Protein AF-A0A1F2T1W7-F1 (afdb_monomer)

Structure (mmCIF, N/CA/C/O backbone):
data_AF-A0A1F2T1W7-F1
#
_entry.id   AF-A0A1F2T1W7-F1
#
loop_
_atom_site.group_PDB
_atom_site.id
_atom_sit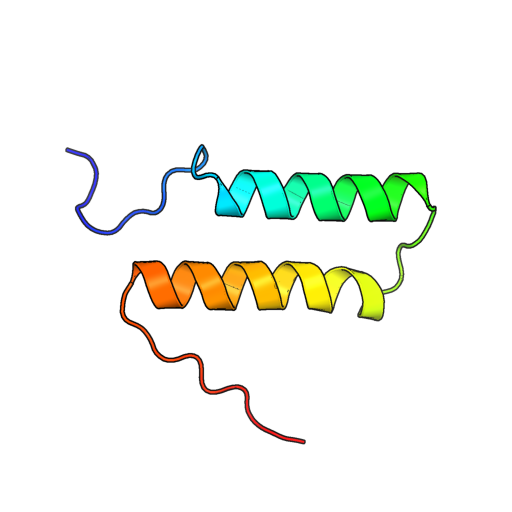e.type_symbol
_atom_site.label_atom_id
_atom_site.label_alt_id
_atom_site.label_comp_id
_atom_site.label_asym_id
_atom_site.label_entity_id
_atom_site.label_seq_id
_atom_site.pdbx_PDB_ins_code
_atom_site.Cartn_x
_atom_site.Cartn_y
_atom_site.Cartn_z
_atom_site.occupancy
_atom_site.B_iso_or_equiv
_atom_site.auth_seq_id
_atom_site.auth_comp_id
_atom_site.auth_asym_id
_atom_site.auth_atom_id
_atom_site.pdbx_PDB_model_num
ATOM 1 N N . MET A 1 1 ? -9.143 17.763 18.013 1.00 41.38 1 MET A N 1
ATOM 2 C CA . MET A 1 1 ? -10.247 16.836 17.680 1.00 41.38 1 MET A CA 1
ATOM 3 C C . MET A 1 1 ? -9.906 16.151 16.369 1.00 41.38 1 MET A C 1
ATOM 5 O O . MET A 1 1 ? -10.021 16.777 15.327 1.00 41.38 1 MET A O 1
ATOM 9 N N . THR A 1 2 ? -9.427 14.910 16.394 1.00 52.47 2 THR A N 1
ATOM 10 C CA . THR A 1 2 ? -9.332 14.093 15.177 1.00 52.47 2 THR A CA 1
ATOM 11 C C . THR A 1 2 ? -10.765 13.818 14.723 1.00 52.47 2 THR A C 1
ATOM 13 O O . THR A 1 2 ? -11.539 13.271 15.514 1.00 52.47 2 THR A O 1
ATOM 16 N N . PRO A 1 3 ? -11.183 14.231 13.516 1.00 58.19 3 PRO A N 1
ATOM 17 C CA . PRO A 1 3 ? -12.522 13.924 13.034 1.00 58.19 3 PRO A CA 1
ATOM 18 C C . PRO A 1 3 ? -12.694 12.410 13.095 1.00 58.19 3 PRO A C 1
ATOM 20 O O . PRO A 1 3 ? -11.834 11.682 12.599 1.00 58.19 3 PRO A O 1
ATOM 23 N N . ARG A 1 4 ? -13.772 11.938 13.735 1.00 61.38 4 ARG A N 1
ATOM 24 C CA . ARG A 1 4 ? -14.018 10.523 14.101 1.00 61.38 4 ARG A CA 1
ATOM 25 C C . ARG A 1 4 ? -13.980 9.533 12.928 1.00 61.38 4 ARG A C 1
ATOM 27 O O . ARG A 1 4 ? -14.128 8.340 13.134 1.00 61.38 4 ARG A O 1
ATOM 34 N N . ASN A 1 5 ? -13.744 10.020 11.713 1.00 65.69 5 ASN A N 1
ATOM 35 C CA . ASN A 1 5 ? -13.727 9.267 10.477 1.00 65.69 5 ASN A CA 1
ATOM 36 C C . ASN A 1 5 ? -12.536 9.597 9.561 1.00 65.69 5 ASN A C 1
ATOM 38 O O . ASN A 1 5 ? -12.593 9.242 8.388 1.00 65.69 5 ASN A O 1
ATOM 42 N N . LEU A 1 6 ? -11.442 10.191 10.037 1.00 77.31 6 LEU A N 1
ATOM 43 C CA . LEU A 1 6 ? -10.219 10.301 9.230 1.00 77.31 6 LEU A CA 1
ATOM 44 C C . LEU A 1 6 ? -9.327 9.076 9.418 1.00 77.31 6 LEU A C 1
ATOM 46 O O . LEU A 1 6 ? -9.038 8.662 10.538 1.00 77.31 6 LEU A O 1
ATOM 50 N N . ILE A 1 7 ? -8.902 8.481 8.306 1.00 82.06 7 ILE A N 1
ATOM 51 C CA . ILE A 1 7 ? -7.792 7.528 8.324 1.00 82.06 7 ILE A CA 1
ATOM 52 C C . ILE A 1 7 ? -6.527 8.371 8.506 1.00 82.06 7 ILE A C 1
ATOM 54 O O . ILE A 1 7 ? -6.254 9.241 7.683 1.00 82.06 7 ILE A O 1
ATOM 58 N N . SER A 1 8 ? -5.792 8.155 9.601 1.00 85.00 8 SER A N 1
ATOM 59 C CA . SER A 1 8 ? -4.517 8.848 9.838 1.00 85.00 8 SER A 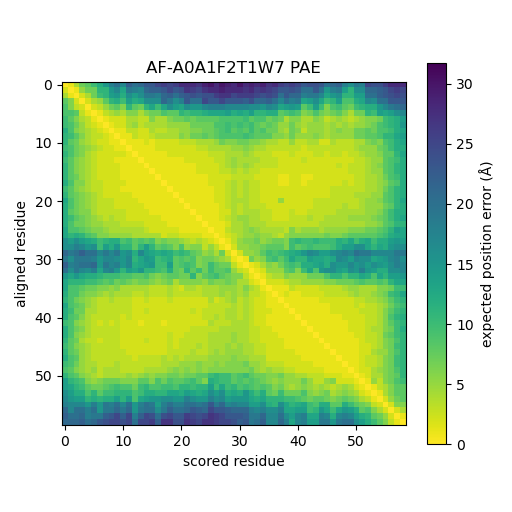CA 1
ATOM 60 C C . SER A 1 8 ? -3.549 8.593 8.682 1.00 85.00 8 SER A C 1
ATOM 62 O O . SER A 1 8 ? -3.478 7.466 8.199 1.00 85.00 8 SER A O 1
ATOM 64 N N . SER A 1 9 ? -2.740 9.581 8.295 1.00 81.62 9 SER A N 1
ATOM 65 C CA . SER A 1 9 ? -1.652 9.392 7.320 1.00 81.62 9 SER A CA 1
ATOM 66 C C . SER A 1 9 ? -0.640 8.327 7.765 1.00 81.62 9 SER A C 1
ATOM 68 O O . SER A 1 9 ? -0.029 7.661 6.936 1.00 81.62 9 SER A O 1
ATOM 70 N N . THR A 1 10 ? -0.514 8.111 9.077 1.00 86.06 10 THR A N 1
ATOM 71 C CA . THR A 1 10 ? 0.326 7.067 9.683 1.00 86.06 10 THR A CA 1
ATOM 72 C C . THR A 1 10 ? -0.360 5.702 9.778 1.00 86.06 10 THR A C 1
ATOM 74 O O . THR A 1 10 ? 0.205 4.758 10.330 1.00 86.06 10 THR A O 1
ATOM 77 N N . HIS A 1 11 ? -1.585 5.562 9.263 1.00 89.19 11 HIS A N 1
ATOM 78 C CA . HIS A 1 11 ? -2.313 4.301 9.309 1.00 89.19 11 HIS A CA 1
ATOM 79 C C . HIS A 1 11 ? -1.576 3.216 8.511 1.00 89.19 11 HIS A C 1
ATOM 81 O O . HIS A 1 11 ? -1.133 3.440 7.383 1.00 89.19 11 HIS A O 1
ATOM 87 N N . ARG A 1 12 ? -1.507 2.000 9.070 1.00 90.44 12 ARG A N 1
ATOM 88 C CA . ARG A 1 12 ? -0.762 0.859 8.501 1.00 90.44 12 ARG A CA 1
ATOM 89 C C . ARG A 1 12 ? -1.068 0.587 7.023 1.00 90.44 12 ARG A C 1
ATOM 91 O O . ARG A 1 12 ? -0.176 0.234 6.265 1.00 90.44 12 ARG A O 1
ATOM 98 N N . THR A 1 13 ? -2.320 0.775 6.607 1.00 89.31 13 THR A N 1
ATOM 99 C CA . THR A 1 13 ? -2.769 0.560 5.221 1.00 89.31 13 THR A CA 1
ATOM 100 C C . THR A 1 13 ? -2.122 1.541 4.247 1.00 89.31 13 THR A C 1
ATOM 102 O O . THR A 1 13 ? -1.719 1.145 3.159 1.00 89.31 13 THR A O 1
ATOM 105 N N . ILE A 1 14 ? -1.984 2.807 4.650 1.00 90.81 14 ILE A N 1
ATOM 106 C CA . ILE A 1 14 ? -1.332 3.839 3.839 1.00 90.81 14 ILE A CA 1
ATOM 107 C C . ILE A 1 14 ? 0.163 3.534 3.739 1.00 90.81 14 ILE A C 1
ATOM 109 O O . ILE A 1 14 ? 0.728 3.572 2.650 1.00 90.81 14 ILE A O 1
ATOM 113 N N . LYS A 1 15 ? 0.789 3.132 4.853 1.00 93.06 15 LYS A N 1
ATOM 114 C CA . LYS A 1 15 ? 2.191 2.697 4.853 1.00 93.06 15 LYS A CA 1
ATOM 115 C C . LYS A 1 15 ? 2.421 1.523 3.892 1.00 93.06 15 LYS A C 1
ATOM 117 O O . LYS A 1 15 ? 3.292 1.605 3.034 1.00 93.06 15 LYS A O 1
ATOM 122 N N . LYS A 1 16 ? 1.576 0.488 3.968 1.00 92.00 16 LYS A N 1
ATOM 123 C CA . LYS A 1 16 ? 1.638 -0.695 3.094 1.00 92.00 16 LYS A CA 1
ATOM 124 C C . LYS A 1 16 ? 1.477 -0.343 1.610 1.00 92.00 16 LYS A C 1
ATOM 126 O O . LYS A 1 16 ? 2.135 -0.945 0.763 1.00 92.00 16 LYS A O 1
ATOM 131 N N . TYR A 1 17 ? 0.622 0.628 1.287 1.00 92.44 17 TYR A N 1
ATOM 132 C CA . TYR A 1 17 ? 0.467 1.125 -0.082 1.00 92.44 17 TYR A CA 1
ATOM 133 C C . TYR A 1 17 ? 1.779 1.713 -0.620 1.00 92.44 17 TYR A C 1
ATOM 135 O O . TYR A 1 17 ? 2.240 1.297 -1.680 1.00 92.44 17 TYR A O 1
ATOM 143 N N . TYR A 1 18 ? 2.429 2.603 0.134 1.00 92.19 18 TYR A N 1
ATOM 144 C CA . TYR A 1 18 ? 3.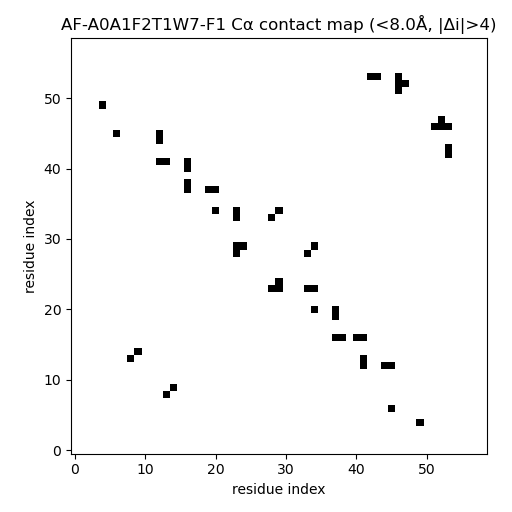706 3.189 -0.284 1.00 92.19 18 TYR A CA 1
ATOM 145 C C . TYR A 1 18 ? 4.860 2.182 -0.307 1.00 92.19 18 TYR A C 1
ATOM 147 O O . TYR A 1 18 ? 5.706 2.262 -1.193 1.00 92.19 18 TYR A O 1
ATOM 155 N N . GLU A 1 19 ? 4.886 1.215 0.611 1.00 92.62 19 GLU A N 1
ATOM 156 C CA . GLU A 1 19 ? 5.840 0.096 0.565 1.00 92.62 19 GLU A CA 1
ATOM 157 C C . GLU A 1 19 ? 5.668 -0.721 -0.723 1.00 92.62 19 GLU A C 1
ATOM 159 O O . GLU A 1 19 ? 6.654 -1.059 -1.373 1.00 92.62 19 GLU A O 1
ATOM 164 N N . SER A 1 20 ? 4.423 -0.966 -1.144 1.00 90.19 20 SER A N 1
ATOM 165 C CA . SER A 1 20 ? 4.126 -1.683 -2.390 1.00 90.19 20 SER A CA 1
ATOM 166 C C . SER A 1 20 ? 4.552 -0.882 -3.624 1.00 90.19 20 SER A C 1
ATOM 168 O O . SER A 1 20 ? 5.147 -1.442 -4.538 1.00 90.19 20 SER A O 1
ATOM 170 N N . LEU A 1 21 ? 4.300 0.433 -3.643 1.00 89.88 21 LEU A N 1
ATOM 171 C CA . LEU A 1 21 ? 4.769 1.304 -4.726 1.00 89.88 21 LEU A CA 1
ATOM 172 C C . LEU A 1 21 ? 6.295 1.350 -4.807 1.00 89.88 21 LEU A C 1
ATOM 174 O O . LEU A 1 21 ? 6.843 1.296 -5.904 1.00 89.88 21 LEU A O 1
ATOM 178 N N . ARG A 1 22 ? 6.982 1.414 -3.661 1.00 90.81 22 ARG A N 1
ATOM 179 C CA . ARG A 1 22 ? 8.446 1.382 -3.617 1.00 90.81 22 ARG A CA 1
ATOM 180 C C . ARG A 1 22 ? 8.984 0.053 -4.143 1.00 90.81 22 ARG A C 1
ATOM 182 O O . ARG A 1 22 ? 9.872 0.066 -4.978 1.00 90.81 22 ARG A O 1
ATOM 189 N N . ALA A 1 23 ? 8.394 -1.072 -3.744 1.00 89.19 23 ALA A N 1
ATOM 190 C CA . ALA A 1 23 ? 8.792 -2.382 -4.255 1.00 89.19 23 ALA A CA 1
ATOM 191 C C . ALA A 1 23 ? 8.617 -2.507 -5.781 1.00 89.19 23 ALA A C 1
ATOM 193 O O . ALA A 1 23 ? 9.449 -3.128 -6.436 1.00 89.19 23 ALA A O 1
ATOM 194 N N . LEU A 1 24 ? 7.564 -1.912 -6.353 1.00 86.94 24 LEU A N 1
ATOM 195 C CA . LEU A 1 24 ? 7.369 -1.851 -7.807 1.00 86.94 24 LEU A CA 1
ATOM 196 C C . LEU A 1 24 ? 8.401 -0.941 -8.487 1.00 86.94 24 LEU A C 1
ATOM 198 O O . LEU A 1 24 ? 8.954 -1.303 -9.524 1.00 86.94 24 LEU A O 1
ATOM 202 N N . GLN A 1 25 ? 8.695 0.211 -7.880 1.00 86.38 25 GLN A N 1
ATOM 203 C CA . GLN A 1 25 ? 9.733 1.130 -8.341 1.00 86.38 25 GLN A CA 1
ATOM 204 C C . GLN A 1 25 ? 11.115 0.463 -8.354 1.00 86.38 25 GLN A C 1
ATOM 206 O O . GLN A 1 25 ? 11.819 0.561 -9.355 1.00 86.38 25 GLN A O 1
ATOM 211 N N . ASP A 1 26 ? 11.476 -0.258 -7.291 1.00 87.69 26 ASP A N 1
ATOM 212 C CA . ASP A 1 26 ? 12.750 -0.981 -7.174 1.00 87.69 26 ASP A CA 1
ATOM 213 C C . ASP A 1 26 ? 12.887 -2.080 -8.246 1.00 87.69 26 ASP A C 1
ATOM 215 O O . ASP A 1 26 ? 13.993 -2.433 -8.651 1.00 87.69 26 ASP A O 1
ATOM 219 N N . GLN A 1 27 ? 11.762 -2.592 -8.752 1.00 85.62 27 GLN A N 1
ATOM 220 C CA . GLN A 1 27 ? 11.707 -3.572 -9.840 1.00 85.62 27 GLN A CA 1
ATOM 221 C C . GLN A 1 27 ? 11.665 -2.928 -11.240 1.00 85.62 27 GLN A C 1
ATOM 223 O O . GLN A 1 27 ? 11.567 -3.646 -12.233 1.00 85.62 27 GLN A O 1
ATOM 228 N N . ASN A 1 28 ? 11.735 -1.593 -11.351 1.00 82.62 28 ASN A N 1
ATOM 229 C CA . ASN A 1 28 ? 11.506 -0.832 -12.589 1.00 82.62 28 ASN A CA 1
ATOM 230 C C . ASN A 1 28 ? 10.138 -1.111 -13.245 1.00 82.62 28 ASN A C 1
ATOM 232 O O . ASN A 1 28 ? 9.968 -0.996 -14.461 1.00 82.62 28 ASN A O 1
ATOM 236 N N . VAL A 1 29 ? 9.140 -1.468 -12.437 1.00 75.38 29 VAL A N 1
ATOM 237 C CA . VAL A 1 29 ? 7.792 -1.808 -12.890 1.00 75.38 29 VAL A CA 1
ATOM 238 C C . VAL A 1 29 ? 6.882 -0.588 -12.719 1.00 75.38 29 VAL A C 1
ATOM 240 O O . VAL A 1 29 ? 6.236 -0.407 -11.691 1.00 75.38 29 VAL A O 1
ATOM 243 N N . PHE A 1 30 ? 6.832 0.264 -13.747 1.0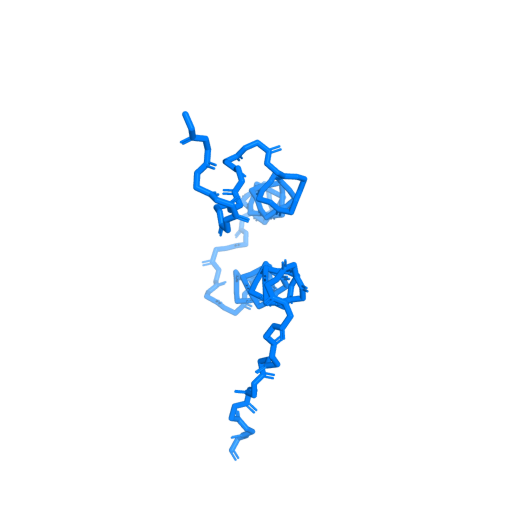0 66.31 30 PHE A N 1
ATOM 244 C CA . PHE A 1 30 ? 6.053 1.518 -13.745 1.00 66.31 30 PHE A CA 1
ATOM 245 C C . PHE A 1 30 ? 4.779 1.476 -14.597 1.00 66.31 30 PHE A C 1
ATOM 247 O O . PHE A 1 30 ? 4.134 2.500 -14.808 1.00 66.31 30 PHE A O 1
ATOM 254 N N . ASN A 1 31 ? 4.403 0.313 -15.124 1.00 71.06 31 ASN A N 1
ATOM 255 C CA . ASN A 1 31 ? 3.197 0.202 -15.935 1.00 71.06 31 ASN A CA 1
ATOM 256 C C . ASN A 1 31 ? 1.927 0.332 -15.074 1.00 71.06 31 ASN A C 1
ATOM 258 O O . ASN A 1 31 ? 1.807 -0.229 -13.983 1.00 71.06 31 ASN A O 1
ATOM 262 N N . GLU A 1 32 ? 0.950 1.058 -15.616 1.00 62.31 32 GLU A N 1
ATOM 263 C CA . GLU A 1 32 ? -0.320 1.419 -14.971 1.00 62.31 32 GLU A CA 1
ATOM 264 C C . GLU A 1 32 ? -1.082 0.202 -14.404 1.00 62.31 32 GLU A C 1
ATOM 266 O O . GLU A 1 32 ? -1.744 0.278 -13.367 1.00 62.31 32 GLU A O 1
ATOM 271 N N . MET A 1 33 ? -0.928 -0.963 -15.044 1.00 68.25 33 MET A N 1
ATOM 272 C CA . MET A 1 33 ? -1.498 -2.229 -14.577 1.00 68.25 33 MET A CA 1
ATOM 273 C C . MET A 1 33 ? -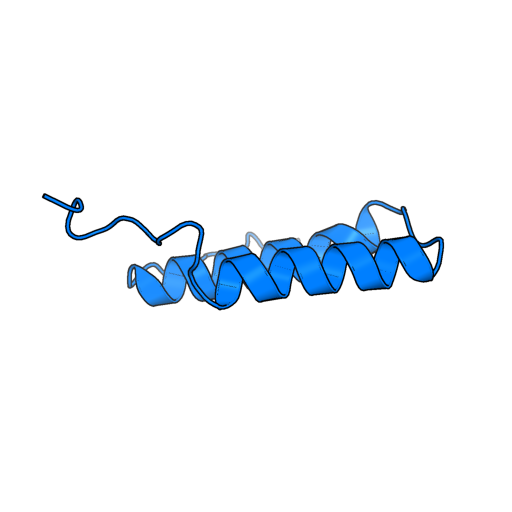0.970 -2.671 -13.207 1.00 68.25 33 MET A C 1
ATOM 275 O O . MET A 1 33 ? -1.744 -3.193 -12.405 1.00 68.25 33 MET A O 1
ATOM 279 N N . ASN A 1 34 ? 0.311 -2.446 -12.907 1.00 71.56 34 ASN A N 1
ATOM 280 C CA . ASN A 1 34 ? 0.914 -2.927 -11.666 1.00 71.56 34 ASN A CA 1
ATOM 281 C C . ASN A 1 34 ? 0.647 -2.003 -10.475 1.00 71.56 34 ASN A C 1
ATOM 283 O O . ASN A 1 34 ? 0.528 -2.488 -9.354 1.00 71.56 34 ASN A O 1
ATOM 287 N N . ILE A 1 35 ? 0.439 -0.702 -10.700 1.00 78.88 35 ILE A N 1
ATOM 288 C CA . ILE A 1 35 ? 0.045 0.24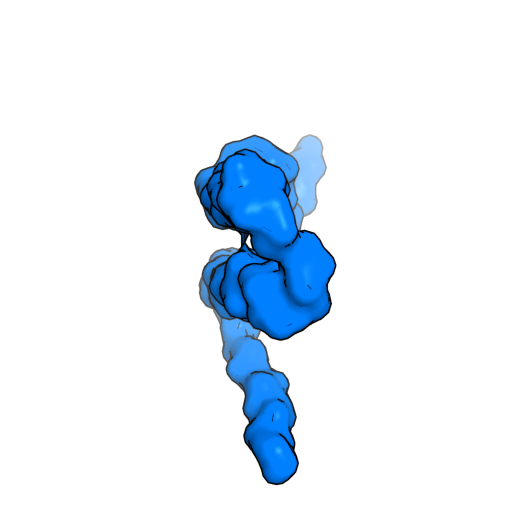7 -9.640 1.00 78.88 35 ILE A CA 1
ATOM 289 C C . ILE A 1 35 ? -1.447 0.157 -9.279 1.00 78.88 35 ILE A C 1
ATOM 291 O O . ILE A 1 35 ? -1.841 0.499 -8.159 1.00 78.88 35 ILE A O 1
ATOM 295 N N . ARG A 1 36 ? -2.286 -0.358 -10.192 1.00 85.75 36 ARG A N 1
ATOM 296 C CA . ARG A 1 36 ? -3.732 -0.520 -9.980 1.00 85.75 36 ARG A CA 1
ATOM 297 C C . ARG A 1 36 ? -4.045 -1.465 -8.824 1.00 85.75 36 ARG A C 1
ATOM 299 O O . ARG A 1 36 ? -4.923 -1.165 -8.018 1.00 85.75 36 ARG A O 1
ATOM 306 N N . SER A 1 37 ? -3.326 -2.580 -8.719 1.00 85.31 37 SER A N 1
ATOM 307 C CA . SER A 1 37 ? -3.567 -3.599 -7.688 1.00 85.31 37 SER A CA 1
ATOM 308 C C . SER A 1 37 ? -3.292 -3.091 -6.253 1.00 85.31 37 SER A C 1
ATOM 310 O O . SER A 1 37 ? -4.187 -3.187 -5.400 1.00 85.31 37 SER A O 1
ATOM 312 N N . PRO A 1 38 ? -2.138 -2.451 -5.961 1.00 87.25 38 PRO A N 1
ATOM 313 C CA . PRO A 1 38 ? -1.900 -1.775 -4.684 1.00 87.25 38 PRO A CA 1
ATOM 314 C C . PRO A 1 38 ? -2.963 -0.726 -4.347 1.00 87.25 38 PRO A C 1
ATOM 316 O O . PRO A 1 38 ? -3.404 -0.641 -3.199 1.00 87.25 38 PRO A O 1
ATOM 319 N N . PHE A 1 39 ? -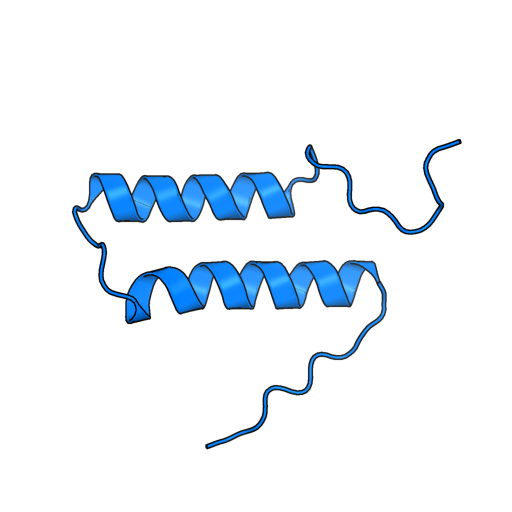3.414 0.049 -5.338 1.00 89.25 39 PHE A N 1
ATOM 320 C CA . PHE A 1 39 ? -4.437 1.072 -5.133 1.00 89.25 39 PHE A CA 1
ATOM 321 C C . PHE A 1 39 ? -5.820 0.476 -4.830 1.00 89.25 39 PHE A C 1
ATOM 323 O O . PHE A 1 39 ? -6.491 0.913 -3.895 1.00 89.25 39 PHE A O 1
ATOM 330 N N . GLN A 1 40 ? -6.235 -0.572 -5.546 1.00 89.81 40 GLN A N 1
ATOM 331 C CA . GLN A 1 40 ? -7.476 -1.299 -5.259 1.00 89.81 40 GLN A CA 1
ATOM 332 C C . GLN A 1 40 ? -7.458 -1.914 -3.856 1.00 89.81 40 GLN A C 1
ATOM 334 O O . GLN A 1 40 ? -8.462 -1.864 -3.146 1.00 89.81 40 GLN A O 1
ATOM 339 N N . SER A 1 41 ? -6.304 -2.425 -3.425 1.00 89.38 41 SER A N 1
ATOM 340 C CA . SER A 1 41 ? -6.112 -2.956 -2.072 1.00 89.38 41 SER A CA 1
ATOM 341 C C . SER A 1 41 ? -6.232 -1.867 -1.000 1.00 89.38 41 SER A C 1
ATOM 343 O O . SER A 1 41 ? -6.884 -2.075 0.025 1.00 89.38 41 SER A O 1
ATOM 345 N N . LEU A 1 42 ? -5.643 -0.688 -1.240 1.00 91.44 42 LEU A N 1
ATOM 346 C CA . LEU A 1 42 ? -5.790 0.481 -0.368 1.00 91.44 42 LEU A CA 1
ATOM 347 C C . LEU A 1 42 ? -7.259 0.904 -0.258 1.00 91.44 42 LEU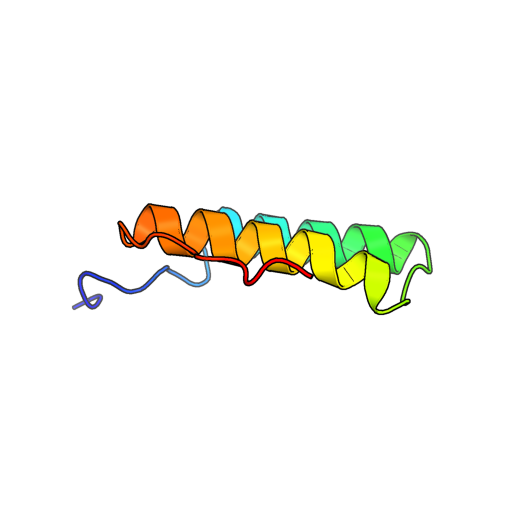 A C 1
ATOM 349 O O . LEU A 1 42 ? -7.748 1.108 0.853 1.00 91.44 42 LEU A O 1
ATOM 353 N N . LEU A 1 43 ? -7.962 1.003 -1.389 1.00 90.38 43 LEU A N 1
ATOM 354 C CA . LEU A 1 43 ? -9.381 1.350 -1.435 1.00 90.38 43 LEU A CA 1
ATOM 355 C C . LEU A 1 43 ? -10.231 0.344 -0.652 1.00 90.38 43 LEU A C 1
ATOM 357 O O . LEU A 1 43 ? -11.023 0.761 0.191 1.00 90.38 43 LEU A O 1
ATOM 361 N N . ALA A 1 44 ? -10.044 -0.958 -0.883 1.00 89.50 44 ALA A N 1
ATOM 362 C CA . ALA A 1 44 ? -10.773 -2.030 -0.200 1.00 89.50 44 ALA A CA 1
ATOM 363 C C . ALA A 1 44 ? -10.647 -1.933 1.325 1.00 89.50 44 ALA A C 1
ATOM 365 O O . ALA A 1 44 ? -11.646 -1.939 2.047 1.00 89.50 44 ALA A O 1
ATOM 366 N N . GLU A 1 45 ? -9.421 -1.778 1.821 1.00 88.94 45 GLU A N 1
ATOM 367 C CA . GLU A 1 45 ? -9.169 -1.696 3.257 1.00 88.94 45 GLU A CA 1
ATOM 368 C C . GLU A 1 45 ? -9.649 -0.357 3.840 1.00 88.94 45 GLU A C 1
ATOM 370 O O . GLU A 1 45 ? -10.211 -0.333 4.934 1.00 88.94 45 GLU A O 1
ATOM 375 N N . ALA A 1 46 ? -9.513 0.754 3.109 1.00 89.19 46 ALA A N 1
ATOM 376 C CA . ALA A 1 46 ? -10.063 2.045 3.517 1.00 89.19 46 ALA A CA 1
ATOM 377 C C . ALA A 1 46 ? -11.595 2.012 3.618 1.00 89.19 46 ALA A C 1
ATOM 379 O O . ALA A 1 46 ? -12.153 2.500 4.600 1.00 89.19 46 ALA A O 1
ATOM 380 N N . ALA A 1 47 ? -12.274 1.388 2.653 1.00 88.00 47 ALA A N 1
ATOM 381 C CA . ALA A 1 47 ? -13.718 1.201 2.674 1.00 88.00 47 ALA A CA 1
ATOM 382 C C . ALA A 1 47 ? -14.147 0.331 3.860 1.00 88.00 47 ALA A C 1
ATOM 384 O O . ALA A 1 47 ? -15.040 0.725 4.609 1.00 88.00 47 ALA A O 1
ATOM 385 N N . ARG A 1 48 ? -13.444 -0.779 4.124 1.00 85.75 48 ARG A N 1
ATOM 386 C CA . ARG A 1 48 ? -13.692 -1.634 5.295 1.00 85.75 48 ARG A CA 1
ATOM 387 C C . ARG A 1 48 ? -13.569 -0.861 6.611 1.00 85.75 48 ARG A C 1
ATOM 389 O O . ARG A 1 48 ? -14.429 -0.994 7.476 1.00 85.75 48 ARG A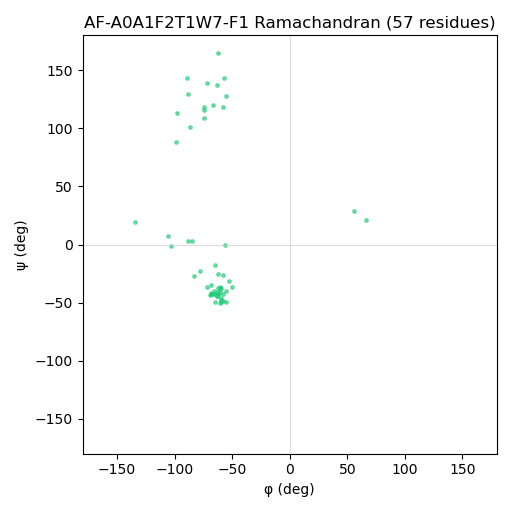 O 1
ATOM 396 N N . LEU A 1 49 ? -12.554 -0.004 6.746 1.00 86.44 49 LEU A N 1
ATOM 397 C CA . LEU A 1 49 ? -12.364 0.867 7.918 1.00 86.44 49 LEU A CA 1
ATOM 398 C C . LEU A 1 49 ? -13.471 1.920 8.085 1.00 86.44 49 LEU A C 1
ATOM 400 O O . LEU A 1 49 ? -13.607 2.498 9.162 1.00 86.44 49 LEU A O 1
ATOM 404 N N . LYS A 1 50 ? -14.240 2.194 7.028 1.00 85.31 50 LYS A N 1
ATOM 405 C CA . LYS A 1 50 ? -15.396 3.102 7.033 1.00 85.31 50 LYS A CA 1
ATOM 406 C C . LYS A 1 50 ? -16.739 2.374 7.060 1.00 85.31 50 LYS A C 1
ATOM 408 O O . LYS A 1 50 ? -17.770 3.038 7.082 1.00 85.31 50 LYS A O 1
ATOM 413 N N . GLY A 1 51 ? -16.743 1.039 7.051 1.00 84.69 51 GLY A N 1
ATOM 414 C CA . GLY A 1 51 ? -17.963 0.246 6.888 1.00 84.69 51 GLY A CA 1
ATOM 415 C C . GLY A 1 51 ? -18.611 0.407 5.506 1.00 84.69 51 GLY A C 1
ATOM 416 O O . GLY A 1 51 ? -19.804 0.168 5.353 1.00 84.69 51 GLY A O 1
ATOM 417 N N . TRP A 1 52 ? -17.853 0.846 4.499 1.00 84.38 52 TRP A N 1
ATOM 418 C CA . TRP A 1 52 ? -18.328 1.017 3.130 1.00 84.38 52 TRP A CA 1
ATOM 419 C C . TRP A 1 52 ? -18.142 -0.268 2.329 1.00 84.38 52 TRP A C 1
ATOM 421 O O . TRP A 1 52 ? -17.138 -0.967 2.465 1.00 84.38 52 TRP A O 1
ATOM 431 N N . THR A 1 53 ? -19.095 -0.552 1.443 1.00 79.88 53 THR A N 1
ATOM 432 C CA . THR A 1 53 ? -18.976 -1.643 0.470 1.00 79.88 53 THR A CA 1
ATOM 433 C C . THR A 1 53 ? -18.514 -1.067 -0.862 1.00 79.88 53 THR A C 1
ATOM 435 O O . THR A 1 53 ? -19.254 -0.325 -1.506 1.00 79.88 53 THR A O 1
ATOM 438 N N . LEU A 1 54 ? -17.296 -1.409 -1.288 1.00 74.88 54 LEU A N 1
ATOM 439 C CA . LEU A 1 54 ? -16.820 -1.068 -2.627 1.00 74.88 54 LEU A CA 1
ATOM 440 C C . LEU A 1 54 ? -17.498 -1.969 -3.653 1.00 74.88 54 LEU A C 1
ATOM 442 O O . LEU A 1 54 ? -17.208 -3.160 -3.741 1.00 74.88 54 LEU A O 1
ATOM 446 N N . ARG A 1 55 ? -18.398 -1.387 -4.445 1.00 69.56 55 ARG A N 1
ATOM 447 C CA . ARG A 1 55 ? -18.899 -2.025 -5.658 1.00 69.56 55 ARG A CA 1
ATOM 448 C C . ARG A 1 55 ? -17.947 -1.688 -6.789 1.00 69.56 55 ARG A C 1
ATOM 450 O O . ARG A 1 55 ? -17.950 -0.576 -7.307 1.00 69.56 55 ARG A O 1
ATOM 457 N N . ILE A 1 56 ? -17.093 -2.643 -7.122 1.00 63.62 56 ILE A N 1
ATOM 458 C CA . ILE A 1 56 ? -16.278 -2.570 -8.328 1.00 63.62 56 ILE A CA 1
ATOM 459 C C . ILE A 1 56 ? -17.247 -2.859 -9.476 1.00 63.62 56 ILE A C 1
ATOM 461 O O . ILE A 1 56 ? -17.847 -3.933 -9.496 1.00 63.62 56 ILE A O 1
ATOM 465 N N . ALA A 1 57 ? -17.474 -1.893 -10.370 1.00 55.69 57 ALA A N 1
ATOM 466 C CA . ALA A 1 57 ? -18.202 -2.167 -11.604 1.00 55.69 57 ALA A CA 1
ATOM 467 C C . ALA A 1 57 ? -17.441 -3.277 -12.345 1.00 55.69 57 ALA A C 1
ATOM 469 O O . ALA A 1 57 ? -16.245 -3.130 -12.612 1.00 55.69 57 ALA A O 1
ATOM 470 N N . GLY A 1 58 ? -18.106 -4.417 -12.549 1.00 48.22 58 GLY A N 1
ATOM 471 C CA . GLY A 1 58 ? -17.591 -5.496 -13.389 1.00 48.22 58 GLY A CA 1
ATOM 472 C C . GLY A 1 58 ? -17.419 -5.023 -14.838 1.00 48.22 58 GLY A C 1
ATOM 473 O O . GLY A 1 58 ? -17.921 -3.945 -15.163 1.00 48.22 58 GLY A O 1
ATOM 474 N N . PRO A 1 59 ? -16.673 -5.783 -15.659 1.00 51.09 59 PRO A N 1
ATOM 475 C CA . PRO A 1 59 ? -16.372 -5.419 -17.044 1.00 51.09 59 PRO A CA 1
ATOM 476 C C . PRO A 1 59 ? -17.625 -5.131 -17.875 1.00 51.09 59 PRO A C 1
ATOM 478 O O . PRO A 1 59 ? -18.671 -5.770 -17.614 1.00 51.09 59 PRO A O 1
#

Solvent-accessible surface area (backbone atoms only — not comparable to full-atom values): 3762 Å² total; per-residue (Å²): 133,81,63,97,81,67,81,57,84,83,33,67,61,56,50,52,38,54,52,50,52,47,56,31,53,77,66,71,53,79,55,72,75,67,57,46,55,49,50,52,52,41,48,54,53,53,27,54,77,69,76,44,81,85,80,75,83,73,134

Radius of gyration: 13.48 Å; Cα contacts (8 Å, |Δi|>4): 28; chains: 1; bounding box: 32×22×35 Å

Secondary structure (DSSP, 8-state):
---TTPPPTT-HHHHHHHHHHHHHHHTT---HHHHHHHHHHHHHHHHHHTT----PPP-

Nearest PDB structures (foldseek):
  3sjr-assembly1_B  TM=7.623E-01  e=6.474E+00  Chromobacterium violaceum
  4oda-assembly1_D  TM=4.675E-01  e=6.896E+00  Vaccinia virus Copenhagen
  5jkr-assembly1_D  TM=4.490E-01  e=8.876E+00  Vaccinia virus Copenhagen

Foldseek 3Di:
DPPPLDDDCPHPLVVVLVVQVVVCVVVVNPDPVSNVVSVVSSVCVSCVSVVHDDDDPDD

Mean predicted aligned error: 7.26 Å

Sequence (59 aa):
MTPRNLISSTHRTIKKYYESLRALQDQNVFNEMNIRSPFQSLLAEAARLKGWTLRIAGP

pLDDT: mean 80.17, std 12.92, range [41.38, 93.06]